Protein AF-A0A9P0ZHV0-F1 (afdb_monomer)

Radius of gyration: 11.03 Å; Cα contacts (8 Å, |Δi|>4): 52; chains: 1; bounding box: 25×22×24 Å

Organism: Cuscuta europaea (NCBI:txid41803)

Secondary structure (DSSP, 8-state):
-EETTTEE---EEETTTTEEE-TTT--BHHHHHHHHHHHHHSS-----

Structure (mmCIF, N/CA/C/O backbone):
data_AF-A0A9P0ZHV0-F1
#
_entry.id   AF-A0A9P0ZHV0-F1
#
loop_
_atom_site.group_PDB
_atom_site.id
_atom_site.type_symbol
_atom_site.label_atom_id
_atom_site.label_alt_id
_atom_site.label_comp_id
_atom_site.label_asym_id
_atom_site.label_entity_id
_atom_site.label_seq_id
_atom_site.pdbx_PDB_ins_code
_atom_site.Cartn_x
_atom_site.Cartn_y
_atom_site.Cartn_z
_atom_site.occupancy
_atom_site.B_iso_or_equiv
_atom_site.auth_seq_id
_atom_site.auth_comp_id
_atom_site.auth_asym_id
_atom_site.auth_atom_id
_atom_site.pdbx_PDB_model_num
ATOM 1 N N . MET A 1 1 ? -2.695 8.698 -3.758 1.00 91.00 1 MET A N 1
ATOM 2 C CA . MET A 1 1 ? -3.796 8.164 -2.938 1.00 91.00 1 MET A CA 1
ATOM 3 C C . MET A 1 1 ? -4.187 9.201 -1.898 1.00 91.00 1 MET A C 1
ATOM 5 O O . MET 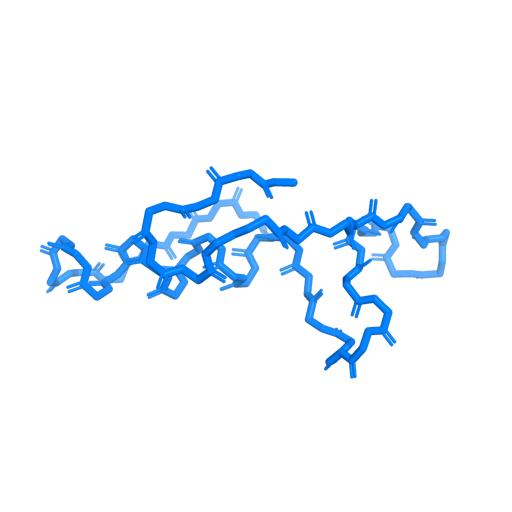A 1 1 ? -3.297 9.769 -1.282 1.00 91.00 1 MET A O 1
ATOM 9 N N . SER A 1 2 ? -5.478 9.471 -1.720 1.00 94.88 2 SER A N 1
ATOM 10 C CA . SER A 1 2 ? -5.982 10.315 -0.630 1.00 94.88 2 SER A CA 1
ATOM 11 C C . SER A 1 2 ? -6.746 9.420 0.341 1.00 94.88 2 SER A C 1
AT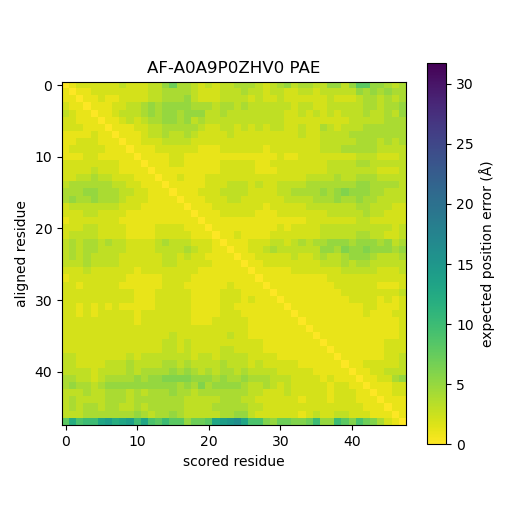OM 13 O O . SER A 1 2 ? -7.870 9.036 0.029 1.00 94.88 2 SER A O 1
ATOM 15 N N . SER A 1 3 ? -6.122 9.039 1.458 1.00 93.75 3 SER A N 1
ATOM 16 C CA . SER A 1 3 ? -6.715 8.121 2.441 1.00 93.75 3 SER A CA 1
ATOM 17 C C . SER A 1 3 ? -7.313 8.883 3.629 1.00 93.75 3 SER A C 1
ATOM 19 O O . SER A 1 3 ? -6.698 9.845 4.100 1.00 93.75 3 SER A O 1
ATOM 21 N N . PRO A 1 4 ? -8.474 8.458 4.161 1.00 91.94 4 PRO A N 1
ATOM 22 C CA . PRO A 1 4 ? -8.992 8.969 5.427 1.00 91.94 4 PRO A CA 1
ATOM 23 C C . PRO A 1 4 ? -8.204 8.462 6.650 1.00 91.94 4 PRO A C 1
ATOM 25 O O . PRO A 1 4 ? -8.383 9.002 7.737 1.00 91.94 4 PRO A O 1
ATOM 28 N N . VAL A 1 5 ? -7.350 7.441 6.496 1.00 92.69 5 VAL A N 1
ATOM 29 C CA . VAL A 1 5 ? -6.567 6.835 7.588 1.00 92.69 5 VAL A CA 1
ATOM 30 C C . VAL A 1 5 ? -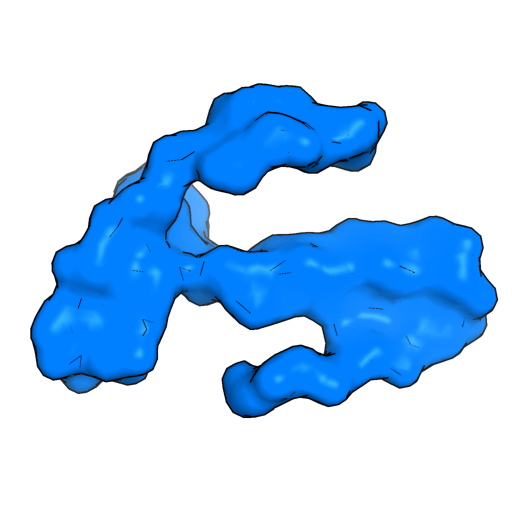5.183 7.473 7.700 1.00 92.69 5 VAL A C 1
ATOM 32 O 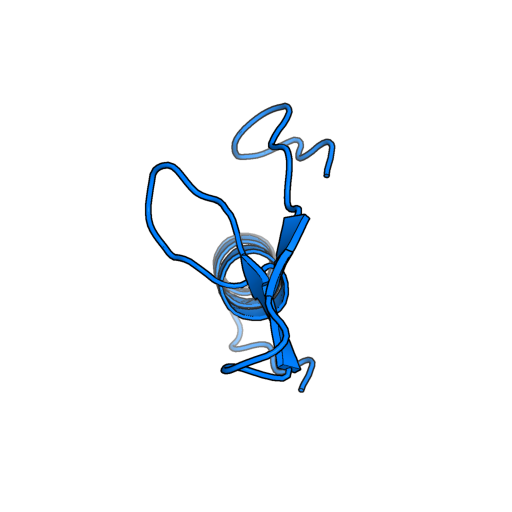O . VAL A 1 5 ? -4.745 7.815 8.795 1.00 92.69 5 VAL A O 1
ATOM 35 N N . SER A 1 6 ? -4.497 7.649 6.568 1.00 91.94 6 SER A N 1
ATOM 36 C CA . SER A 1 6 ? -3.093 8.089 6.514 1.00 91.94 6 SER A CA 1
ATOM 37 C C . SER A 1 6 ? -2.881 9.432 5.804 1.00 91.94 6 SER A C 1
ATOM 39 O O . SER A 1 6 ? -1.755 9.926 5.730 1.00 91.94 6 SER A O 1
ATOM 41 N N . GLY A 1 7 ? -3.950 10.060 5.304 1.00 94.06 7 GLY A N 1
ATOM 42 C CA . GLY A 1 7 ? -3.876 11.314 4.560 1.00 94.06 7 GLY A CA 1
ATOM 43 C C . GLY A 1 7 ? -3.386 11.130 3.114 1.00 94.06 7 GLY A C 1
ATOM 44 O O . GLY A 1 7 ? -3.484 10.041 2.536 1.00 94.06 7 GLY A O 1
ATOM 45 N N . PRO A 1 8 ? -2.914 12.208 2.461 1.00 95.50 8 PRO A N 1
ATOM 46 C CA . PRO A 1 8 ? -2.461 12.142 1.079 1.00 95.50 8 PRO A CA 1
ATOM 47 C C . PRO A 1 8 ? -1.062 11.523 0.964 1.00 95.50 8 PRO A C 1
ATOM 49 O O . PRO A 1 8 ? -0.096 12.006 1.550 1.00 95.50 8 PRO A O 1
ATOM 52 N N . SER A 1 9 ? -0.946 10.510 0.108 1.00 95.38 9 SER A N 1
ATOM 53 C CA . SER A 1 9 ? 0.309 9.833 -0.229 1.00 95.38 9 SER A CA 1
ATOM 54 C C . SER A 1 9 ? 0.517 9.787 -1.742 1.00 95.38 9 SER A C 1
ATOM 56 O O . SER A 1 9 ? -0.412 9.503 -2.507 1.00 95.38 9 SER A O 1
ATOM 58 N N . ARG A 1 10 ? 1.743 10.061 -2.198 1.00 97.25 10 ARG A N 1
ATOM 59 C CA . ARG A 1 10 ? 2.128 9.971 -3.613 1.00 97.25 10 ARG A CA 1
ATOM 60 C C . ARG A 1 10 ? 2.838 8.648 -3.866 1.00 97.25 10 ARG A C 1
ATOM 62 O O . ARG A 1 10 ? 3.854 8.378 -3.238 1.00 97.25 10 AR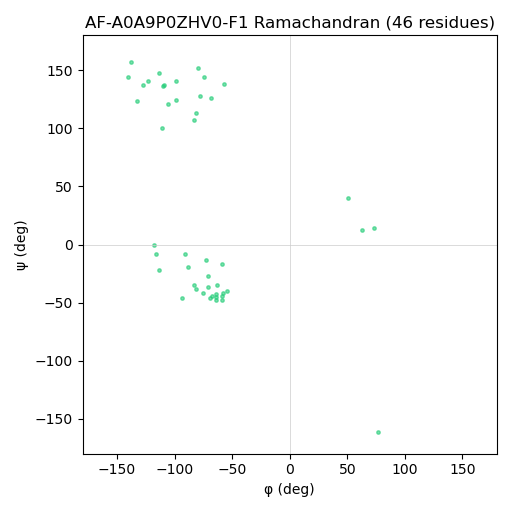G A O 1
ATOM 69 N N . PHE A 1 11 ? 2.315 7.884 -4.816 1.00 97.75 11 PHE A N 1
ATOM 70 C CA . PHE A 1 11 ? 2.929 6.655 -5.295 1.00 97.75 11 PHE A CA 1
ATOM 71 C C . PHE A 1 11 ? 3.432 6.896 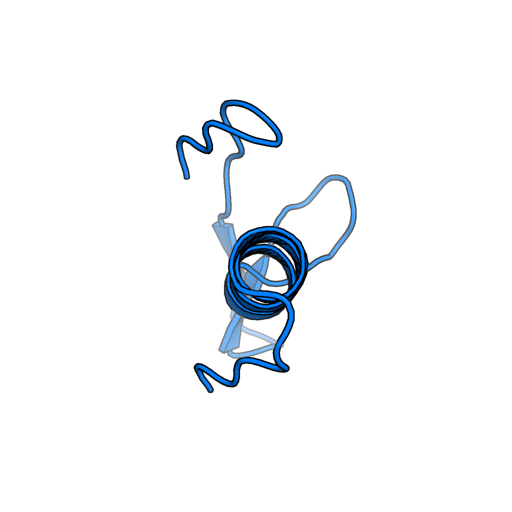-6.711 1.00 97.75 11 PHE A C 1
ATOM 73 O O . PHE A 1 11 ? 2.725 7.509 -7.512 1.00 97.75 11 PHE A O 1
ATOM 80 N N . ASP A 1 12 ? 4.635 6.423 -7.003 1.00 97.69 12 ASP A N 1
ATOM 81 C CA . ASP A 1 12 ? 5.202 6.456 -8.345 1.00 97.69 12 ASP A CA 1
ATOM 82 C C . ASP A 1 12 ? 5.335 5.016 -8.859 1.00 97.69 12 ASP A C 1
ATOM 84 O O . ASP A 1 12 ? 5.547 4.091 -8.074 1.00 97.69 12 ASP A O 1
ATOM 88 N N . TRP A 1 13 ? 5.184 4.821 -10.169 1.00 97.56 13 TRP A N 1
ATOM 89 C CA . TRP A 1 13 ? 5.385 3.513 -10.787 1.00 97.56 13 TRP A CA 1
ATOM 90 C C . TRP A 1 13 ? 6.863 3.12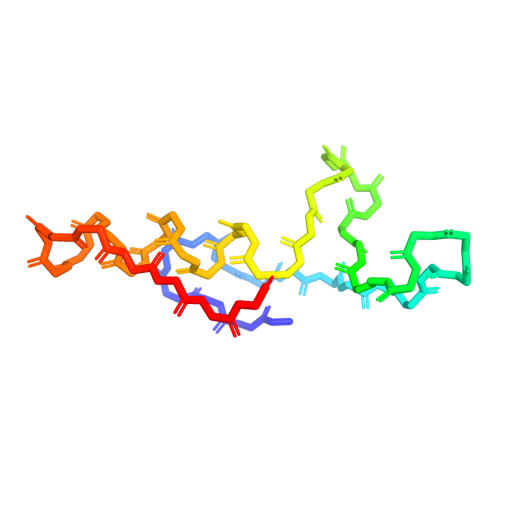4 -10.722 1.00 97.56 13 TRP A C 1
ATOM 92 O O . TRP A 1 13 ? 7.722 3.882 -11.182 1.00 97.56 13 TRP A O 1
ATOM 102 N N . ASP A 1 14 ? 7.148 1.945 -10.180 1.00 96.62 14 ASP A N 1
ATOM 103 C CA . ASP A 1 14 ? 8.463 1.323 -10.211 1.00 96.62 14 ASP A CA 1
ATOM 104 C C . ASP A 1 14 ? 8.474 0.165 -11.213 1.00 96.62 14 ASP A C 1
ATOM 106 O O . ASP A 1 14 ? 7.721 -0.800 -11.101 1.00 96.62 14 ASP A O 1
ATOM 110 N N . GLN A 1 15 ? 9.359 0.257 -12.206 1.00 96.75 15 GLN A N 1
ATOM 111 C CA . GLN A 1 15 ? 9.462 -0.751 -13.263 1.00 96.75 15 GLN A CA 1
ATOM 112 C C . GLN A 1 15 ? 10.048 -2.074 -12.770 1.00 96.75 15 GLN A C 1
ATOM 114 O O . GLN A 1 15 ? 9.777 -3.107 -13.369 1.00 96.75 15 GLN A O 1
ATOM 119 N N . LYS A 1 16 ? 10.872 -2.060 -11.717 1.00 95.25 16 LYS A N 1
ATOM 120 C CA . LYS A 1 16 ? 11.555 -3.266 -11.237 1.00 95.25 16 LYS A CA 1
ATOM 121 C C . LYS A 1 16 ? 10.610 -4.190 -10.471 1.00 95.25 16 LYS A C 1
ATOM 123 O O . LYS A 1 16 ? 10.705 -5.404 -10.610 1.00 95.25 16 LYS A O 1
ATOM 128 N N . SER A 1 17 ? 9.754 -3.613 -9.638 1.00 93.69 17 SER A N 1
ATOM 129 C CA . SER A 1 17 ? 8.744 -4.330 -8.854 1.00 93.69 17 SER A CA 1
ATOM 130 C C . SER A 1 17 ? 7.401 -4.467 -9.567 1.00 93.69 17 SER A C 1
ATOM 132 O O . SER A 1 17 ? 6.528 -5.154 -9.047 1.00 93.69 17 SER A O 1
ATOM 134 N N . GLU A 1 18 ? 7.230 -3.805 -10.717 1.00 96.50 18 GLU A N 1
ATOM 135 C CA . GLU A 1 18 ? 5.951 -3.698 -11.428 1.00 96.50 18 GLU A CA 1
ATOM 136 C C . GLU A 1 18 ? 4.816 -3.229 -10.501 1.00 96.50 18 GLU A C 1
ATOM 138 O O . GLU A 1 18 ? 3.683 -3.708 -10.559 1.00 96.50 18 GLU A O 1
ATOM 143 N N . ALA A 1 19 ? 5.133 -2.278 -9.620 1.00 97.06 19 ALA A N 1
ATOM 144 C CA . ALA A 1 19 ? 4.222 -1.809 -8.590 1.00 97.06 19 ALA A CA 1
ATOM 145 C C . ALA A 1 19 ? 4.255 -0.287 -8.430 1.00 97.06 19 ALA A C 1
ATOM 147 O O . ALA A 1 19 ? 5.229 0.404 -8.732 1.00 97.06 19 ALA A O 1
ATOM 148 N N . TRP A 1 20 ? 3.163 0.248 -7.890 1.00 97.75 20 TRP A N 1
ATOM 149 C CA . TRP A 1 20 ? 3.098 1.627 -7.421 1.00 97.75 20 TRP A CA 1
ATOM 150 C C . TRP A 1 20 ? 3.715 1.705 -6.025 1.00 97.75 20 TRP A C 1
ATOM 152 O O . TRP A 1 20 ? 3.138 1.161 -5.087 1.00 97.75 20 TRP A O 1
ATOM 162 N N . ILE A 1 21 ? 4.855 2.383 -5.876 1.00 97.62 21 ILE A N 1
ATOM 163 C CA . ILE A 1 21 ? 5.613 2.457 -4.618 1.00 97.62 21 ILE A CA 1
ATOM 164 C C . ILE A 1 21 ? 5.516 3.848 -3.995 1.00 97.62 21 ILE A C 1
ATOM 166 O O . ILE A 1 21 ? 5.675 4.873 -4.668 1.00 97.62 21 ILE A O 1
ATOM 170 N N . TYR A 1 22 ? 5.322 3.891 -2.678 1.00 96.25 22 TYR A N 1
ATOM 171 C CA . TYR A 1 22 ? 5.522 5.098 -1.893 1.00 96.25 22 TYR A CA 1
ATOM 172 C C . TYR A 1 22 ? 7.000 5.263 -1.530 1.00 96.25 22 TYR A C 1
ATOM 174 O O . TYR A 1 22 ? 7.527 4.582 -0.656 1.00 96.25 22 TYR A O 1
ATOM 182 N N . ARG A 1 23 ? 7.686 6.222 -2.161 1.00 91.50 23 ARG A N 1
ATOM 183 C CA . ARG A 1 23 ? 9.147 6.394 -2.026 1.00 91.50 23 ARG A CA 1
ATOM 184 C C . ARG A 1 23 ? 9.674 6.642 -0.607 1.00 91.50 23 ARG A C 1
ATOM 186 O O . ARG A 1 23 ? 10.878 6.555 -0.406 1.00 91.50 23 ARG A O 1
ATOM 193 N N . ARG A 1 24 ? 8.827 7.027 0.355 1.00 91.69 24 ARG A N 1
ATOM 194 C CA . ARG A 1 24 ? 9.278 7.294 1.733 1.00 91.69 24 ARG A CA 1
ATOM 195 C C . ARG A 1 24 ? 9.390 6.031 2.581 1.00 91.69 24 ARG A C 1
ATOM 197 O O . ARG A 1 24 ? 10.258 5.988 3.443 1.00 91.69 24 ARG A O 1
ATOM 204 N N . THR A 1 25 ? 8.500 5.064 2.370 1.00 93.81 25 THR A N 1
ATOM 205 C CA . THR A 1 25 ? 8.422 3.829 3.171 1.00 93.81 25 THR A CA 1
ATOM 206 C C . THR A 1 25 ? 8.712 2.574 2.357 1.00 93.81 25 THR A C 1
ATOM 208 O O . THR A 1 25 ? 8.832 1.504 2.936 1.00 93.81 25 THR A O 1
ATOM 211 N N . GLU A 1 26 ? 8.827 2.707 1.032 1.00 94.94 26 GLU A N 1
ATOM 212 C CA . GLU A 1 26 ? 8.977 1.609 0.067 1.00 94.94 26 GLU A CA 1
ATOM 213 C C . GLU A 1 26 ? 7.781 0.641 0.026 1.00 94.94 26 GLU A C 1
ATOM 215 O O . GLU A 1 26 ? 7.835 -0.404 -0.617 1.00 94.94 26 GLU A O 1
ATOM 220 N N . GLU A 1 27 ? 6.658 1.010 0.646 1.00 96.00 27 GLU A N 1
ATOM 221 C CA . GLU A 1 27 ? 5.431 0.221 0.598 1.00 96.00 27 GLU A CA 1
ATOM 222 C C . GLU A 1 27 ? 4.738 0.341 -0.762 1.00 96.00 27 GLU A C 1
ATOM 224 O O . GLU A 1 27 ? 4.699 1.410 -1.386 1.00 96.00 27 GLU A O 1
ATOM 229 N N . THR A 1 28 ? 4.134 -0.760 -1.206 1.00 97.00 28 THR A N 1
ATOM 230 C CA . THR A 1 28 ? 3.307 -0.777 -2.412 1.00 97.00 28 THR A CA 1
ATOM 231 C C . THR A 1 28 ? 1.917 -0.214 -2.119 1.00 97.00 28 THR A C 1
ATOM 233 O O . THR A 1 28 ? 1.397 -0.323 -1.007 1.00 97.00 28 THR A O 1
ATOM 236 N N . LEU A 1 29 ? 1.276 0.366 -3.135 1.00 96.94 29 LEU A N 1
ATOM 237 C CA . LEU A 1 29 ? -0.095 0.871 -3.036 1.00 96.94 29 LEU A CA 1
ATOM 238 C C . LEU A 1 29 ? -1.068 -0.205 -2.541 1.00 96.94 29 LEU A C 1
ATOM 240 O O . LEU A 1 29 ? -1.946 0.094 -1.736 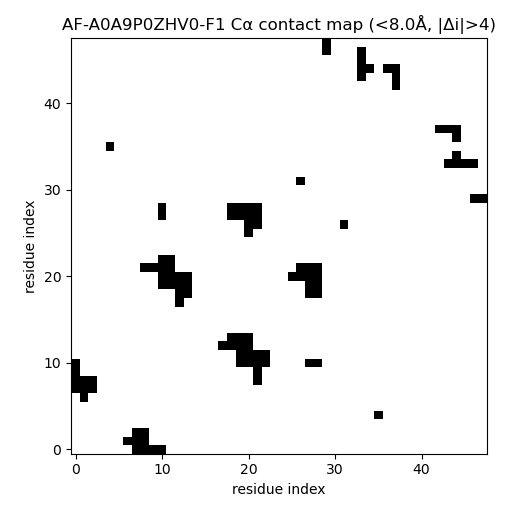1.00 96.94 29 LEU A O 1
ATOM 244 N N . PHE A 1 30 ? -0.906 -1.444 -3.009 1.00 97.12 30 PHE A N 1
ATOM 245 C CA . PHE A 1 30 ? -1.761 -2.554 -2.598 1.00 97.12 30 PHE A CA 1
ATOM 246 C C . PHE A 1 30 ? -1.533 -2.939 -1.143 1.00 97.12 30 PHE A C 1
ATOM 248 O O . PHE A 1 30 ? -2.513 -2.985 -0.411 1.00 97.12 30 PHE A O 1
ATOM 255 N N . ASN A 1 31 ? -0.286 -3.066 -0.680 1.00 96.44 31 ASN A N 1
ATOM 256 C CA . ASN A 1 31 ? -0.020 -3.359 0.732 1.00 96.44 31 ASN A CA 1
ATOM 257 C C . ASN A 1 31 ? -0.635 -2.300 1.658 1.00 96.44 31 ASN A C 1
ATOM 259 O O . ASN A 1 31 ? -1.216 -2.639 2.691 1.00 96.44 31 ASN A O 1
ATOM 263 N N . VAL A 1 32 ? -0.537 -1.018 1.285 1.00 96.69 32 VAL A N 1
ATOM 264 C CA . VAL A 1 32 ? -1.141 0.076 2.060 1.00 96.69 32 VAL A CA 1
ATOM 265 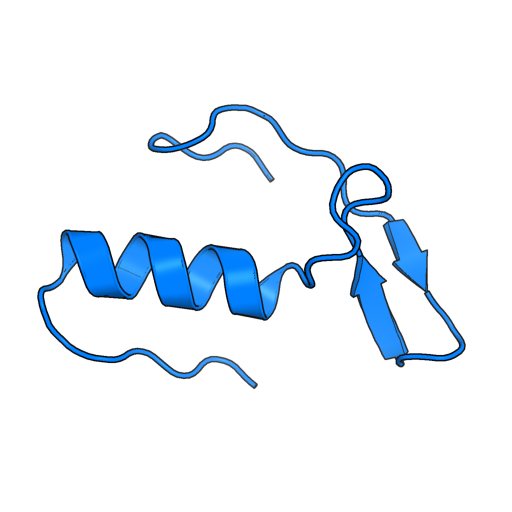C C . VAL A 1 32 ? -2.667 -0.053 2.084 1.00 96.69 32 VAL A C 1
ATOM 267 O O . VAL A 1 32 ? -3.261 0.005 3.159 1.00 96.69 32 VAL A O 1
ATOM 270 N N . LEU A 1 33 ? -3.308 -0.270 0.931 1.00 96.69 33 LEU A N 1
ATOM 271 C CA . LEU A 1 33 ? -4.764 -0.421 0.847 1.00 96.69 33 LEU A CA 1
ATOM 272 C C . LEU A 1 33 ? -5.274 -1.657 1.594 1.00 96.69 33 LEU A C 1
ATOM 274 O O . LEU A 1 33 ? -6.247 -1.551 2.333 1.00 96.69 33 LEU A O 1
ATOM 278 N N . GLU A 1 34 ? -4.627 -2.808 1.427 1.00 97.44 34 GLU A N 1
ATOM 279 C CA . GLU A 1 34 ? -4.972 -4.048 2.126 1.00 97.44 34 GLU A CA 1
ATOM 280 C C . GLU A 1 34 ? -4.888 -3.854 3.640 1.00 97.44 34 GLU A C 1
ATOM 282 O O . GLU A 1 34 ? -5.846 -4.149 4.349 1.00 97.44 34 GLU A O 1
ATOM 287 N N . THR A 1 35 ? -3.798 -3.252 4.125 1.00 96.69 35 THR A N 1
ATOM 288 C CA . THR A 1 35 ? -3.599 -2.981 5.554 1.00 96.69 35 THR A CA 1
ATOM 289 C C . THR A 1 35 ? -4.634 -2.001 6.108 1.00 96.69 35 THR A C 1
ATOM 291 O O . THR A 1 35 ? -5.133 -2.178 7.222 1.00 96.69 35 THR A O 1
ATOM 294 N N . GLU A 1 36 ? -4.945 -0.928 5.375 1.00 96.50 36 GLU A N 1
ATOM 295 C CA . GLU A 1 36 ? -5.938 0.059 5.809 1.00 96.50 36 GLU A CA 1
ATOM 296 C C . GLU A 1 36 ? -7.348 -0.536 5.824 1.00 96.50 36 GLU A C 1
ATOM 298 O O . GLU A 1 36 ? -8.079 -0.357 6.800 1.00 96.50 36 GLU A O 1
ATOM 303 N N . LEU A 1 37 ? -7.724 -1.280 4.783 1.00 96.25 37 LEU A N 1
ATOM 304 C CA . LEU A 1 37 ? -9.041 -1.897 4.695 1.00 96.25 37 LEU A CA 1
ATOM 305 C C . LEU A 1 37 ? -9.196 -3.054 5.683 1.00 96.25 37 LEU A C 1
ATOM 307 O O . LEU A 1 37 ? -10.259 -3.180 6.280 1.00 96.25 37 LEU A O 1
ATOM 311 N N . GLU A 1 38 ? -8.158 -3.854 5.928 1.00 96.94 38 GLU A N 1
ATOM 312 C CA . GLU A 1 38 ? -8.191 -4.909 6.946 1.00 96.94 38 GLU A CA 1
ATOM 313 C C . GLU A 1 38 ? -8.482 -4.326 8.332 1.00 96.94 38 GLU A C 1
ATOM 315 O O . GLU A 1 38 ? -9.350 -4.826 9.049 1.00 96.94 38 GLU A O 1
ATOM 320 N N . LYS A 1 39 ? -7.830 -3.213 8.688 1.00 95.12 39 LYS A N 1
ATOM 321 C CA . LYS A 1 39 ? -8.079 -2.516 9.959 1.00 95.12 39 LYS A CA 1
ATOM 322 C C . LYS A 1 39 ? -9.504 -1.973 10.066 1.00 95.12 39 LYS A C 1
ATOM 324 O O . LYS A 1 39 ? -10.055 -1.948 11.164 1.00 95.12 39 LYS A O 1
ATOM 329 N N . LEU A 1 40 ? -10.092 -1.525 8.956 1.00 94.56 40 LEU A N 1
ATOM 330 C CA . LEU A 1 40 ? -11.444 -0.960 8.929 1.00 94.56 40 LEU A CA 1
ATOM 331 C C . LEU A 1 40 ? -12.540 -2.033 8.890 1.00 94.56 40 LEU A C 1
ATOM 333 O O . LEU A 1 40 ? -13.577 -1.871 9.528 1.00 94.56 40 LEU A O 1
ATOM 337 N N . CYS A 1 41 ? -12.325 -3.117 8.148 1.00 95.12 41 CYS A N 1
ATOM 338 C CA . CYS A 1 41 ? -13.293 -4.198 7.968 1.00 95.12 41 CYS A CA 1
ATOM 339 C C . CYS A 1 41 ? -13.179 -5.288 9.043 1.00 95.12 41 CYS A C 1
ATOM 341 O O . CYS A 1 41 ? -14.125 -6.048 9.237 1.00 95.12 41 CYS A O 1
ATOM 343 N N . GLY A 1 42 ? -12.042 -5.376 9.741 1.00 96.69 42 GLY A N 1
ATOM 344 C CA . GLY A 1 42 ? -11.767 -6.413 10.738 1.00 96.69 42 GLY A CA 1
ATOM 345 C C . GLY A 1 42 ? -11.495 -7.795 10.136 1.00 96.69 42 GLY A C 1
ATOM 346 O O . GLY A 1 42 ? -11.537 -8.795 10.850 1.00 96.69 42 GLY A O 1
ATOM 347 N N . THR A 1 43 ? -11.241 -7.869 8.828 1.00 96.38 43 THR A N 1
ATOM 348 C CA . THR A 1 43 ? -10.973 -9.112 8.096 1.00 96.38 43 THR A CA 1
ATOM 349 C C . THR A 1 43 ? -9.864 -8.895 7.069 1.00 96.38 43 THR A C 1
ATOM 351 O O . THR A 1 43 ? -9.866 -7.834 6.440 1.00 96.38 43 THR A O 1
ATOM 354 N N . PRO A 1 44 ? -8.981 -9.882 6.825 1.00 96.81 44 PRO A N 1
ATOM 355 C CA . PRO A 1 44 ? -7.926 -9.767 5.819 1.00 96.81 44 PRO A CA 1
ATOM 356 C C . PRO A 1 44 ? -8.475 -9.464 4.423 1.00 96.81 44 PRO A C 1
ATOM 358 O O . PRO A 1 44 ? -9.467 -10.061 3.998 1.00 96.81 44 PRO A O 1
ATOM 361 N N . ILE A 1 45 ? -7.810 -8.562 3.698 1.00 96.94 45 ILE A N 1
ATOM 362 C CA . ILE A 1 45 ? -8.163 -8.167 2.328 1.00 96.94 45 ILE A CA 1
ATOM 363 C C . ILE A 1 45 ? -6.969 -8.412 1.412 1.00 96.94 45 ILE A C 1
ATOM 365 O O . ILE A 1 45 ? -5.832 -8.182 1.805 1.00 96.94 45 ILE A O 1
ATOM 369 N N . LYS A 1 46 ? -7.242 -8.890 0.191 1.00 96.00 46 LYS A N 1
ATOM 370 C CA . LYS A 1 46 ? -6.227 -9.145 -0.833 1.00 96.00 46 LYS A CA 1
ATOM 371 C C . LYS A 1 46 ? -6.660 -8.569 -2.180 1.00 96.00 46 LYS A C 1
ATOM 373 O O . LYS A 1 46 ? -7.740 -8.902 -2.665 1.00 96.00 46 LYS A O 1
ATOM 378 N N . LEU A 1 47 ? -5.835 -7.701 -2.756 1.00 92.44 47 LEU A N 1
ATOM 379 C CA . LEU A 1 47 ? -6.101 -6.915 -3.963 1.00 92.44 47 LEU A CA 1
ATOM 380 C C . LEU A 1 47 ? -5.201 -7.302 -5.147 1.00 92.44 47 LEU A C 1
ATOM 382 O O . LEU A 1 47 ? -5.615 -7.073 -6.285 1.00 92.44 47 LEU A O 1
ATOM 386 N N . GLY A 1 48 ? -4.031 -7.914 -4.916 1.00 75.81 48 GLY A N 1
ATOM 387 C CA . GLY A 1 48 ? -3.159 -8.403 -5.996 1.00 75.81 48 GLY A CA 1
ATOM 388 C C . GLY A 1 48 ? -1.743 -8.718 -5.559 1.00 75.81 48 GLY A C 1
ATOM 389 O O . GLY A 1 48 ? -1.063 -7.774 -5.113 1.00 75.81 48 GLY A O 1
#

pLDDT: mean 95.15, std 3.38, range [75.81, 97.75]

Foldseek 3Di:
DADPVPGDFAFDQDPVVRFTAGVVPRDGPQVVVQVVVCVVVVHGDHDD

Sequence (48 aa):
MSSPVSGPSRFDWDQKSEAWIYRRTEETLFNVLETELEKLCGTPIKLG

Solvent-accessible surface area (backbone atoms only — not comparable to full-atom values): 3054 Å² total; per-residue (Å²): 88,82,40,95,86,81,42,78,46,72,60,46,82,36,82,89,77,72,38,41,28,26,84,90,78,68,46,37,56,57,60,52,50,27,55,54,47,20,70,73,71,75,47,92,54,88,87,127

InterPro domains:
  IPR002908 Frataxin/CyaY [PF01491] (1-42)
  IPR002908 Frataxin/CyaY [PS50810] (1-45)
  IPR002908 Frataxin/CyaY [PTHR16821] (1-47)
  IPR036524 Frataxin/CyaY superfamily [G3DSA:3.30.920.10] (1-48)
  IPR036524 Frataxin/CyaY superfamily [SSF55387] (1-45)

Nearest PDB structures (foldseek):
  9jb5-assembly1_A  TM=9.548E-01  e=2.335E-05  Arabidopsis thaliana
  9jb5-assembly1_B  TM=9.588E-01  e=4.032E-05  Arabidopsis thaliana
  8pk8-assembly1_E  TM=9.700E-01  e=5.140E-03  Homo sapiens
  3s5d-assembly1_A-2  TM=9.658E-01  e=1.431E-02  Homo sapiens
  3t3l-assembly1_A  TM=9.550E-01  e=1.431E-02  Homo sapiens

Mean predicted aligned error: 2.42 Å